Protein AF-A0A2V9X8D3-F1 (afdb_monomer_lite)

Foldseek 3Di:
DVLVVQLVCQQVVQFKKKWFWDFDDPPQDATKIWIFTDDPLDTHDTPDIGGDDSQKGLDQDQFDADVVNFARSRGQWFKPRVPDNTDGRMWIRGNQSAIADSVRHFIWHKHWMAGPPCQQRIKMWTAGRGNRDIWIWGWDQPPVVRGIDIDTD

Sequence (153 aa):
MTLRRARQLAVDQRKTYLVTFNTGGAPAVPDNITLNILNAGAVGPLISTTTLPPDVQFLQVAVGSTPDNFGTGAFPIDFNVNNGPGGSNVIYFKPDGGAYDNIGRINNGVVYISRVGEFGTSRAVTLYGLSGRLRGWKLYKNQTAGTWQWTQI

Structure (mmCIF, N/CA/C/O backbone):
data_AF-A0A2V9X8D3-F1
#
_entry.id   AF-A0A2V9X8D3-F1
#
loop_
_atom_site.group_PDB
_atom_site.id
_atom_site.type_symbol
_atom_site.label_atom_id
_atom_site.label_alt_id
_atom_site.label_comp_id
_atom_site.label_asym_id
_atom_site.label_entity_id
_atom_site.label_seq_id
_atom_site.pdbx_PDB_ins_code
_atom_site.Cartn_x
_atom_site.Cartn_y
_atom_site.Cartn_z
_atom_site.occupancy
_atom_site.B_iso_or_equiv
_atom_site.auth_seq_id
_atom_site.auth_comp_id
_atom_site.auth_asym_id
_atom_site.auth_atom_id
_atom_site.pdbx_PDB_model_num
ATOM 1 N N . MET A 1 1 ? -0.088 -8.930 1.036 1.00 73.19 1 MET A N 1
ATOM 2 C CA . MET A 1 1 ? 0.774 -9.857 0.259 1.00 73.19 1 MET A CA 1
ATOM 3 C C . MET A 1 1 ? 1.464 -9.174 -0.927 1.00 73.19 1 MET A C 1
ATOM 5 O O . MET A 1 1 ? 2.651 -9.402 -1.125 1.00 73.19 1 MET A O 1
ATOM 9 N N . THR A 1 2 ? 0.778 -8.300 -1.668 1.00 90.75 2 THR A N 1
ATOM 10 C CA . THR A 1 2 ? 1.262 -7.632 -2.899 1.00 90.75 2 THR A CA 1
ATOM 11 C C . THR A 1 2 ? 2.594 -6.899 -2.743 1.00 90.75 2 THR A C 1
ATOM 13 O O . THR A 1 2 ? 3.506 -7.138 -3.524 1.00 90.75 2 THR A O 1
ATOM 16 N N . LEU A 1 3 ? 2.759 -6.089 -1.690 1.00 94.75 3 LEU A N 1
ATOM 17 C CA . LEU A 1 3 ? 3.999 -5.337 -1.441 1.00 94.75 3 LEU A CA 1
ATOM 18 C C . LEU A 1 3 ? 5.225 -6.241 -1.243 1.00 94.75 3 LEU A C 1
ATOM 20 O O . LEU A 1 3 ? 6.278 -6.009 -1.829 1.00 94.75 3 LEU A O 1
ATOM 24 N N . ARG A 1 4 ? 5.077 -7.314 -0.454 1.00 95.31 4 ARG A N 1
ATOM 25 C CA . ARG A 1 4 ? 6.159 -8.285 -0.227 1.00 95.31 4 ARG A CA 1
ATOM 26 C C . ARG A 1 4 ? 6.535 -8.995 -1.529 1.00 95.31 4 ARG A C 1
ATOM 28 O O . ARG A 1 4 ? 7.717 -9.159 -1.806 1.00 95.31 4 ARG A O 1
ATOM 35 N N . ARG A 1 5 ? 5.535 -9.365 -2.339 1.00 96.00 5 ARG A N 1
ATOM 36 C CA . ARG A 1 5 ? 5.742 -9.976 -3.659 1.00 96.00 5 ARG A CA 1
ATOM 37 C C . ARG A 1 5 ? 6.468 -9.030 -4.617 1.00 96.00 5 ARG A C 1
ATOM 39 O O . ARG A 1 5 ? 7.400 -9.468 -5.275 1.00 96.00 5 ARG A O 1
ATOM 46 N N . ALA A 1 6 ? 6.072 -7.759 -4.680 1.00 96.94 6 ALA A N 1
ATOM 47 C CA . ALA A 1 6 ? 6.709 -6.760 -5.539 1.00 96.94 6 ALA A CA 1
ATOM 48 C C . ALA A 1 6 ? 8.199 -6.595 -5.211 1.00 96.9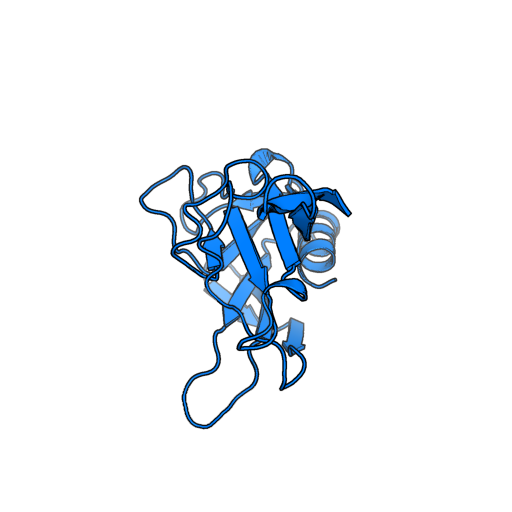4 6 ALA A C 1
ATOM 50 O O . ALA A 1 6 ? 9.035 -6.675 -6.107 1.00 96.94 6 ALA A O 1
ATOM 51 N N . ARG A 1 7 ? 8.533 -6.465 -3.918 1.00 97.12 7 ARG A N 1
ATOM 52 C CA . ARG A 1 7 ? 9.925 -6.422 -3.451 1.00 97.12 7 ARG A CA 1
ATOM 53 C C . ARG A 1 7 ? 10.699 -7.683 -3.838 1.00 97.12 7 ARG A C 1
ATOM 55 O O . ARG A 1 7 ? 11.811 -7.576 -4.3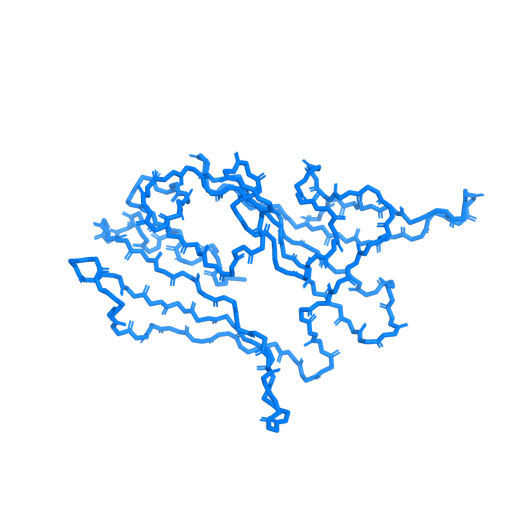37 1.00 97.12 7 ARG A O 1
ATOM 62 N N . GLN A 1 8 ? 10.118 -8.861 -3.610 1.00 97.06 8 GLN A N 1
ATOM 63 C CA . GLN A 1 8 ? 10.760 -10.135 -3.936 1.00 97.06 8 GLN A CA 1
ATOM 64 C C . GLN A 1 8 ? 11.058 -10.243 -5.437 1.00 97.06 8 GLN A C 1
ATOM 66 O O . GLN A 1 8 ? 12.187 -10.521 -5.821 1.00 97.06 8 GLN A O 1
ATOM 71 N N . LEU A 1 9 ? 10.078 -9.929 -6.289 1.00 96.88 9 LEU A N 1
ATOM 72 C CA . LEU A 1 9 ? 10.251 -9.959 -7.741 1.00 96.88 9 LEU A CA 1
ATOM 73 C C . LEU A 1 9 ? 11.290 -8.947 -8.237 1.00 96.88 9 LEU A C 1
ATOM 75 O O . LEU A 1 9 ? 12.035 -9.258 -9.168 1.00 96.88 9 LEU A O 1
ATOM 79 N N . ALA A 1 10 ? 11.357 -7.760 -7.625 1.00 97.06 10 ALA A N 1
ATOM 80 C CA . ALA A 1 10 ? 12.352 -6.752 -7.975 1.00 97.06 10 ALA A CA 1
ATOM 81 C C . ALA A 1 10 ? 13.779 -7.263 -7.751 1.00 97.06 10 ALA A C 1
ATOM 83 O O . ALA A 1 10 ? 14.627 -7.124 -8.635 1.00 97.06 10 ALA A O 1
ATOM 84 N N . VAL A 1 11 ? 14.009 -7.921 -6.612 1.00 97.69 11 VAL A N 1
ATOM 85 C CA . VAL A 1 11 ? 15.295 -8.539 -6.268 1.00 97.69 11 VAL A CA 1
ATOM 86 C C . VAL A 1 11 ? 15.592 -9.732 -7.179 1.00 97.69 11 VAL A C 1
ATOM 88 O O . VAL A 1 11 ? 16.647 -9.767 -7.813 1.00 97.69 11 VAL A O 1
ATOM 91 N N . ASP A 1 12 ? 14.654 -10.674 -7.309 1.00 98.00 12 ASP A N 1
ATOM 92 C CA . ASP A 1 12 ? 14.866 -11.929 -8.042 1.00 98.00 12 ASP A CA 1
ATOM 93 C C . ASP A 1 12 ? 15.143 -11.697 -9.527 1.00 98.00 12 ASP A C 1
ATOM 95 O O . ASP A 1 12 ? 16.025 -12.322 -10.115 1.00 98.00 12 ASP A O 1
ATOM 99 N N . GLN A 1 13 ? 14.396 -10.783 -10.147 1.00 96.62 13 GLN A N 1
ATOM 100 C CA . GLN A 1 13 ? 14.500 -10.527 -11.583 1.00 96.62 13 GLN A CA 1
ATOM 101 C C . GLN A 1 13 ? 15.412 -9.354 -11.926 1.00 96.62 13 GLN A C 1
ATOM 103 O O . GLN A 1 13 ? 15.615 -9.076 -13.107 1.00 96.62 13 GLN A O 1
ATOM 108 N N . ARG A 1 14 ? 15.941 -8.652 -10.916 1.00 96.12 14 ARG A N 1
ATOM 109 C CA . ARG A 1 14 ? 16.761 -7.444 -11.075 1.00 96.12 14 ARG A CA 1
ATOM 110 C C . ARG A 1 14 ? 16.097 -6.394 -11.968 1.00 96.12 14 ARG A C 1
ATOM 112 O O . ARG A 1 14 ? 16.739 -5.767 -12.809 1.00 96.12 14 ARG A O 1
ATOM 119 N N . LYS A 1 15 ? 14.793 -6.201 -11.776 1.00 95.50 15 LYS A N 1
ATOM 120 C CA . LYS A 1 15 ? 13.983 -5.210 -12.494 1.00 95.50 15 LYS A CA 1
ATOM 121 C C . LYS A 1 15 ? 13.260 -4.306 -11.512 1.00 95.50 15 LYS A C 1
ATOM 123 O O . LYS A 1 15 ? 13.063 -4.666 -10.356 1.00 95.50 15 LYS A O 1
ATOM 128 N N . THR A 1 16 ? 12.842 -3.141 -11.986 1.00 96.69 16 THR A N 1
ATOM 129 C CA . THR A 1 16 ? 12.017 -2.241 -11.181 1.00 96.69 16 THR A CA 1
ATOM 130 C C . THR A 1 16 ? 10.551 -2.642 -11.302 1.00 96.69 16 THR A C 1
ATOM 132 O O . THR A 1 16 ? 10.053 -2.884 -12.403 1.00 96.69 16 THR A O 1
ATOM 135 N N . TYR A 1 17 ? 9.860 -2.695 -10.168 1.00 97.38 17 TYR A N 1
ATOM 136 C CA . TYR A 1 17 ? 8.434 -2.989 -10.086 1.00 97.38 17 TYR A CA 1
ATOM 137 C C . TYR A 1 17 ? 7.689 -1.801 -9.493 1.00 97.38 17 TYR A C 1
ATOM 139 O O . TYR A 1 17 ? 8.104 -1.241 -8.479 1.00 97.38 17 TYR A O 1
ATOM 147 N N . LEU A 1 18 ? 6.579 -1.439 -10.127 1.00 97.56 18 LEU A N 1
ATOM 148 C CA . LEU A 1 18 ? 5.676 -0.387 -9.690 1.00 97.56 18 LEU A CA 1
ATOM 149 C C . LEU A 1 18 ? 4.510 -1.010 -8.932 1.00 97.56 18 LEU A C 1
ATOM 151 O O . LEU A 1 18 ? 3.804 -1.864 -9.468 1.00 97.56 18 LEU A O 1
ATOM 155 N N . VAL A 1 19 ? 4.293 -0.553 -7.705 1.00 97.62 19 VAL A N 1
ATOM 156 C CA . VAL A 1 19 ? 3.047 -0.781 -6.978 1.00 97.62 19 VAL A CA 1
ATOM 157 C C . VAL A 1 19 ? 2.245 0.510 -6.993 1.00 97.62 19 VAL A C 1
ATOM 159 O O . VAL A 1 19 ? 2.766 1.542 -6.575 1.00 97.62 19 VAL A O 1
ATOM 162 N N . THR A 1 20 ? 0.986 0.431 -7.417 1.00 96.94 20 THR A N 1
ATOM 163 C CA . THR A 1 20 ? 0.040 1.553 -7.374 1.00 96.94 20 THR A CA 1
ATOM 164 C C . THR A 1 20 ? -1.147 1.184 -6.500 1.00 96.94 20 THR A C 1
ATOM 166 O O . THR A 1 20 ? -1.718 0.10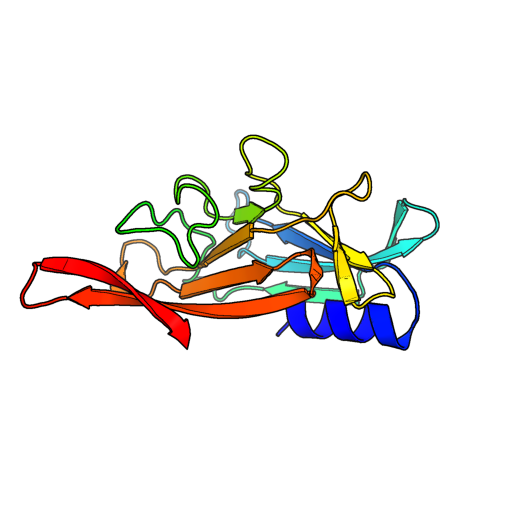1 -6.641 1.00 96.94 20 THR A O 1
ATOM 169 N N . PHE A 1 21 ? -1.518 2.085 -5.598 1.00 96.31 21 PHE A N 1
ATOM 170 C CA . PHE A 1 21 ? -2.733 1.998 -4.798 1.00 96.31 21 PHE A CA 1
ATOM 171 C C . PHE A 1 21 ? -3.817 2.834 -5.472 1.00 96.31 21 PHE A C 1
ATOM 173 O O . PHE A 1 21 ? -3.665 4.045 -5.635 1.00 96.31 21 PHE A O 1
ATOM 180 N N . ASN A 1 22 ? -4.900 2.185 -5.880 1.00 94.00 22 ASN A N 1
ATOM 181 C CA . ASN A 1 22 ? -6.002 2.820 -6.584 1.00 94.00 22 ASN A CA 1
ATOM 182 C C . ASN A 1 22 ? -7.202 2.891 -5.645 1.00 94.00 22 ASN A C 1
ATOM 184 O O . ASN A 1 22 ? -7.735 1.857 -5.235 1.00 94.00 22 ASN A O 1
ATOM 188 N N . THR A 1 23 ? -7.623 4.109 -5.316 1.00 90.12 23 THR A N 1
ATOM 189 C CA . THR A 1 23 ? -8.919 4.341 -4.678 1.00 90.12 23 THR A CA 1
ATOM 190 C C . THR A 1 23 ? -10.007 4.178 -5.729 1.00 90.12 23 THR A C 1
ATOM 192 O O . THR A 1 23 ? -9.883 4.690 -6.845 1.00 90.12 23 THR A O 1
ATOM 195 N N . GLY A 1 24 ? -11.065 3.458 -5.384 1.00 74.75 24 GLY A N 1
ATOM 196 C CA . GLY A 1 24 ? -12.242 3.288 -6.211 1.00 74.75 24 GLY A CA 1
ATOM 197 C C . GLY A 1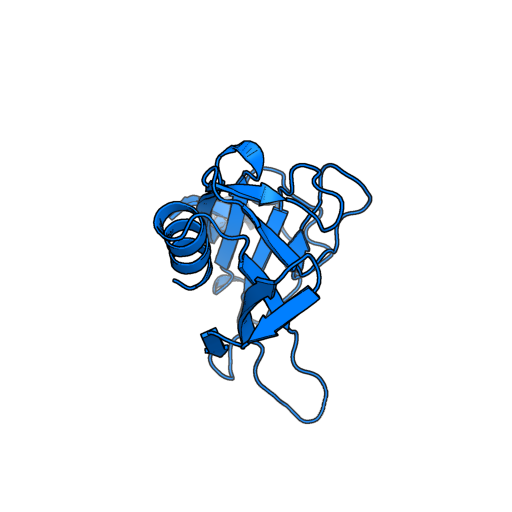 24 ? -12.848 4.639 -6.566 1.00 74.75 24 GLY A C 1
ATOM 198 O O . GLY A 1 24 ? -13.197 5.428 -5.691 1.00 74.75 24 GLY A O 1
ATOM 199 N N . GLY A 1 25 ? -12.960 4.916 -7.864 1.00 63.69 25 GLY A N 1
ATOM 200 C CA . GLY A 1 25 ? -13.817 5.985 -8.367 1.00 63.69 25 GLY A CA 1
ATOM 201 C C . GLY A 1 25 ? -15.275 5.526 -8.426 1.00 63.69 25 GLY A C 1
ATOM 202 O O . GLY A 1 25 ? -15.568 4.334 -8.344 1.00 63.69 25 GLY A O 1
ATOM 203 N N . ALA A 1 26 ? -16.199 6.470 -8.600 1.00 43.88 26 ALA A N 1
ATOM 204 C CA . ALA A 1 26 ? -17.578 6.143 -8.950 1.00 43.88 26 ALA A CA 1
ATOM 205 C C . ALA A 1 26 ? -17.663 5.672 -10.422 1.00 43.88 26 ALA A C 1
ATOM 207 O O . ALA A 1 26 ? -17.022 6.295 -11.274 1.00 43.88 26 ALA A O 1
ATOM 208 N N . PRO A 1 27 ? -18.464 4.636 -10.756 1.00 52.88 27 PRO A N 1
ATOM 209 C CA . PRO A 1 27 ? -19.302 3.813 -9.871 1.00 52.88 27 PRO A CA 1
ATOM 210 C C . PRO A 1 27 ? -18.471 2.790 -9.079 1.00 52.88 27 PRO A C 1
ATOM 212 O O . PRO A 1 27 ? -17.416 2.404 -9.553 1.00 52.88 27 PRO A O 1
ATOM 215 N N . ALA A 1 28 ? -18.958 2.362 -7.903 1.00 59.81 28 ALA A N 1
ATOM 216 C CA . ALA A 1 28 ? -18.255 1.591 -6.862 1.00 59.81 28 ALA A CA 1
ATOM 217 C C . ALA A 1 28 ? -17.361 0.435 -7.368 1.00 59.81 28 ALA A C 1
ATOM 219 O O . ALA A 1 28 ? -17.734 -0.738 -7.317 1.00 59.81 28 ALA A O 1
ATOM 220 N N . VAL A 1 29 ? -16.153 0.764 -7.826 1.00 73.81 29 VAL A N 1
ATOM 221 C CA . VAL A 1 29 ? -15.081 -0.204 -8.044 1.00 73.81 29 VAL A CA 1
ATOM 222 C C . VAL A 1 29 ? -14.383 -0.377 -6.703 1.00 73.81 29 VAL A C 1
ATOM 224 O O . VAL A 1 29 ? -14.020 0.630 -6.096 1.00 73.81 29 VAL A O 1
ATOM 227 N N . PRO A 1 30 ? -14.176 -1.609 -6.218 1.00 86.69 30 PRO A N 1
ATOM 228 C CA . PRO A 1 30 ? -13.419 -1.792 -4.997 1.00 86.69 30 PRO A CA 1
ATOM 229 C C . PRO A 1 30 ? -11.998 -1.252 -5.160 1.00 86.69 30 PRO A C 1
ATOM 231 O O . PRO A 1 30 ? -11.340 -1.453 -6.192 1.00 86.69 30 PRO A O 1
ATOM 234 N N . ASP A 1 31 ? -11.522 -0.611 -4.103 1.00 93.38 31 ASP A N 1
ATOM 235 C CA . ASP A 1 31 ? -10.133 -0.211 -3.953 1.00 93.38 31 ASP A CA 1
ATOM 236 C C . ASP A 1 31 ? -9.207 -1.388 -4.259 1.00 93.38 31 ASP A C 1
ATOM 238 O O . ASP A 1 31 ? -9.479 -2.542 -3.910 1.00 93.38 31 ASP A O 1
ATOM 242 N N . ASN A 1 32 ? -8.103 -1.122 -4.947 1.00 94.50 32 ASN A N 1
ATOM 243 C CA . ASN A 1 32 ? -7.197 -2.183 -5.353 1.00 94.50 32 ASN A CA 1
ATOM 244 C C . ASN A 1 32 ? -5.739 -1.735 -5.383 1.00 94.50 32 ASN A C 1
ATOM 246 O O . ASN A 1 32 ? -5.406 -0.553 -5.354 1.00 94.50 32 ASN A O 1
ATOM 250 N N . ILE A 1 33 ? -4.860 -2.729 -5.423 1.00 96.62 33 ILE A N 1
ATOM 251 C CA . ILE A 1 33 ? -3.418 -2.559 -5.530 1.00 96.62 33 ILE A CA 1
ATOM 252 C C . ILE A 1 33 ? -2.970 -3.257 -6.807 1.00 96.62 33 ILE A C 1
ATOM 254 O O . ILE A 1 33 ? -3.141 -4.473 -6.939 1.00 96.62 33 ILE A O 1
ATOM 258 N N . THR A 1 34 ? -2.376 -2.512 -7.732 1.00 96.69 34 THR A N 1
ATOM 259 C CA . THR A 1 34 ? -1.808 -3.060 -8.968 1.00 96.69 34 THR A CA 1
ATOM 260 C C . THR A 1 34 ? -0.298 -3.185 -8.857 1.00 96.69 34 THR A C 1
ATOM 262 O O . THR A 1 34 ? 0.372 -2.364 -8.232 1.00 96.69 34 THR A O 1
ATOM 265 N N . LEU A 1 35 ? 0.235 -4.242 -9.463 1.00 97.75 35 LEU A N 1
ATOM 266 C CA . LEU A 1 35 ? 1.663 -4.496 -9.592 1.00 97.75 35 LEU A CA 1
ATOM 267 C C . LEU A 1 35 ? 2.023 -4.556 -11.073 1.00 97.75 35 LEU A C 1
ATOM 269 O O 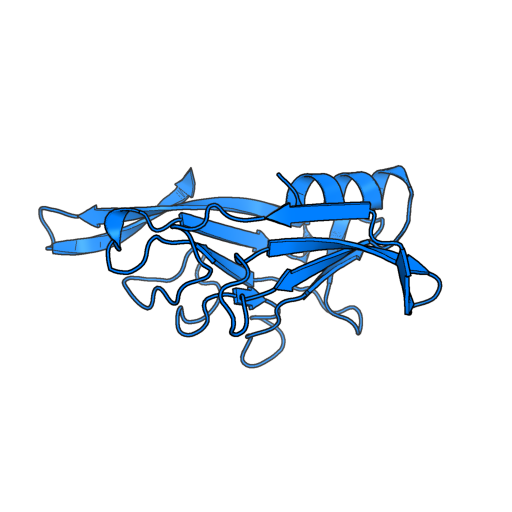. LEU A 1 35 ? 1.559 -5.451 -11.780 1.00 97.75 35 LEU A O 1
ATOM 273 N N . ASN A 1 36 ? 2.890 -3.655 -11.514 1.00 97.69 36 ASN A N 1
ATOM 274 C CA . ASN A 1 36 ? 3.395 -3.580 -12.879 1.00 97.69 36 ASN A CA 1
ATOM 275 C C . ASN A 1 36 ? 4.917 -3.728 -12.884 1.00 97.69 36 ASN A C 1
ATOM 277 O O . ASN A 1 36 ? 5.599 -3.370 -11.923 1.00 97.69 36 ASN A O 1
ATOM 281 N N . ILE A 1 37 ? 5.461 -4.237 -13.983 1.00 96.75 37 ILE A N 1
ATOM 282 C CA . ILE A 1 37 ? 6.896 -4.134 -14.260 1.00 96.75 37 ILE A CA 1
ATOM 283 C C . ILE A 1 37 ? 7.181 -2.775 -14.901 1.00 96.75 37 ILE A C 1
ATOM 285 O O . ILE A 1 37 ? 6.356 -2.274 -15.662 1.00 96.75 37 ILE A O 1
ATOM 289 N N . LEU A 1 38 ? 8.339 -2.177 -14.631 1.00 94.62 38 LEU A N 1
ATOM 290 C CA . LEU A 1 38 ? 8.820 -1.021 -15.386 1.00 94.62 38 LEU A CA 1
ATOM 291 C C . LEU A 1 38 ? 9.768 -1.466 -16.497 1.00 94.62 38 LEU A C 1
ATOM 293 O O . LEU A 1 38 ? 10.737 -2.185 -16.250 1.00 94.62 38 LEU A O 1
ATOM 297 N N . ASN A 1 39 ? 9.515 -0.976 -17.709 1.00 88.50 39 ASN A N 1
ATOM 298 C CA . ASN A 1 39 ? 10.360 -1.191 -18.878 1.00 88.50 39 ASN A CA 1
ATOM 299 C C . ASN A 1 39 ? 10.926 0.160 -19.316 1.00 88.50 39 ASN A C 1
ATOM 301 O O . ASN A 1 39 ? 10.177 1.023 -19.763 1.00 88.50 39 ASN A O 1
ATOM 305 N N . ALA A 1 40 ? 12.238 0.355 -19.152 1.00 84.94 40 ALA A N 1
ATOM 306 C CA . ALA A 1 40 ? 12.931 1.597 -19.519 1.00 84.94 40 ALA A CA 1
ATOM 307 C C . ALA A 1 40 ? 12.269 2.884 -18.964 1.00 84.94 40 ALA A C 1
ATOM 309 O O . ALA A 1 40 ? 12.218 3.907 -19.636 1.00 84.94 40 ALA A O 1
ATOM 310 N N . GLY A 1 41 ? 11.740 2.830 -17.735 1.00 81.38 41 GLY A N 1
ATOM 311 C CA . GLY A 1 41 ? 11.084 3.972 -17.081 1.00 81.38 41 GLY A CA 1
ATOM 312 C C . GLY A 1 41 ? 9.598 4.152 -17.412 1.00 81.38 41 GLY A C 1
ATOM 313 O O . GLY A 1 41 ? 8.939 4.956 -16.762 1.00 81.38 41 GLY A O 1
ATOM 314 N N . ALA A 1 42 ? 9.042 3.373 -18.343 1.00 89.56 42 ALA A N 1
ATOM 315 C CA . ALA A 1 42 ? 7.610 3.350 -18.629 1.00 89.56 42 ALA A CA 1
ATOM 316 C C . ALA A 1 42 ? 6.892 2.221 -17.872 1.00 89.56 42 ALA A C 1
ATOM 318 O O . ALA A 1 42 ? 7.470 1.159 -17.605 1.00 89.56 42 ALA A O 1
ATOM 319 N N . VAL A 1 43 ? 5.613 2.442 -17.551 1.00 93.50 43 VAL A N 1
ATOM 320 C CA . VAL A 1 43 ? 4.744 1.414 -16.963 1.00 93.50 43 VAL A CA 1
ATOM 321 C C . VAL A 1 43 ? 4.530 0.310 -17.995 1.00 93.50 43 VAL A C 1
ATOM 323 O O . VAL A 1 43 ? 3.931 0.526 -19.044 1.00 93.50 43 VAL A O 1
ATOM 326 N N . GLY A 1 44 ? 5.065 -0.870 -17.703 1.00 94.00 44 GLY A N 1
ATOM 327 C CA . GLY A 1 44 ? 4.909 -2.065 -18.515 1.00 94.00 44 GLY A CA 1
ATOM 328 C C . GLY A 1 44 ? 3.679 -2.892 -18.122 1.00 94.00 44 GLY A C 1
ATOM 329 O O . GLY A 1 44 ? 2.794 -2.417 -17.399 1.00 94.00 44 GLY A O 1
ATOM 330 N N . PRO A 1 45 ? 3.620 -4.155 -18.582 1.00 95.50 45 PRO A N 1
ATOM 331 C CA . PRO A 1 45 ? 2.488 -5.041 -18.341 1.00 95.50 45 PRO A CA 1
ATOM 332 C C . PRO A 1 45 ? 2.099 -5.170 -16.863 1.00 95.50 45 PRO A C 1
ATOM 334 O O . PRO A 1 45 ? 2.951 -5.211 -15.969 1.00 95.50 45 PRO A O 1
ATOM 337 N N . LEU A 1 46 ? 0.789 -5.277 -16.631 1.00 96.56 46 LEU A N 1
ATOM 338 C CA . LEU A 1 46 ? 0.212 -5.618 -15.335 1.00 96.56 46 LEU A CA 1
ATOM 339 C C . LEU A 1 46 ? 0.534 -7.080 -15.004 1.00 96.56 46 LEU A C 1
ATOM 341 O O . LEU A 1 46 ? 0.271 -7.978 -15.798 1.00 96.56 46 LEU A O 1
ATOM 345 N N . ILE A 1 47 ? 1.081 -7.317 -13.817 1.00 96.44 47 ILE A N 1
ATOM 346 C CA . ILE A 1 47 ? 1.450 -8.653 -13.331 1.00 96.44 47 ILE A CA 1
ATOM 347 C C . ILE A 1 47 ? 0.371 -9.220 -12.420 1.00 96.44 47 ILE A C 1
ATOM 349 O O . ILE A 1 47 ? 0.096 -10.418 -12.435 1.00 96.44 47 ILE A O 1
ATOM 353 N N . SER A 1 48 ? -0.203 -8.375 -11.564 1.00 96.19 48 SER A N 1
ATOM 354 C CA . SER A 1 48 ? -1.279 -8.785 -10.670 1.00 96.19 48 SER A CA 1
ATOM 355 C C . SER A 1 48 ? -2.056 -7.597 -10.137 1.00 96.19 48 SER A C 1
ATOM 357 O O . SER A 1 48 ? -1.467 -6.556 -9.846 1.00 96.19 48 SER A O 1
ATOM 359 N N . THR A 1 49 ? -3.337 -7.828 -9.879 1.00 95.44 49 THR A N 1
ATOM 360 C CA . THR A 1 49 ? -4.205 -6.930 -9.118 1.00 95.44 49 THR A CA 1
ATOM 361 C C . THR A 1 49 ? -4.598 -7.607 -7.814 1.00 95.44 49 THR A C 1
ATOM 363 O O . THR A 1 49 ? -4.826 -8.814 -7.762 1.00 95.44 49 THR A O 1
ATOM 366 N N . THR A 1 50 ? -4.646 -6.839 -6.734 1.00 95.38 50 THR A N 1
ATOM 367 C CA . THR A 1 50 ? -5.191 -7.261 -5.445 1.00 95.38 50 THR A CA 1
ATOM 368 C C . THR A 1 50 ? -6.329 -6.331 -5.089 1.00 95.38 50 THR A C 1
ATOM 370 O O . THR A 1 50 ? -6.097 -5.181 -4.732 1.00 95.38 50 THR A O 1
ATOM 373 N N . THR A 1 51 ? -7.545 -6.836 -5.217 1.00 94.06 51 THR A N 1
ATOM 374 C CA . THR A 1 51 ? -8.772 -6.103 -4.916 1.00 94.06 51 THR A CA 1
ATOM 375 C C . THR A 1 51 ? -9.083 -6.219 -3.427 1.00 94.06 51 THR A C 1
ATOM 377 O O . THR A 1 51 ? -9.005 -7.316 -2.867 1.00 94.06 51 THR A O 1
ATOM 380 N N . LEU A 1 52 ? -9.393 -5.100 -2.775 1.00 91.62 52 LEU A N 1
ATOM 381 C CA . LEU A 1 52 ? -9.875 -5.106 -1.400 1.00 91.62 52 LEU A CA 1
ATOM 382 C C . LEU A 1 52 ? -11.310 -5.658 -1.352 1.00 91.62 52 LEU A C 1
ATOM 384 O O . LEU A 1 52 ? -12.059 -5.520 -2.324 1.00 91.62 52 LEU A O 1
ATOM 388 N N . PRO A 1 53 ? -11.709 -6.304 -0.243 1.00 90.94 53 PRO A N 1
ATOM 389 C CA . PRO A 1 53 ? -13.107 -6.652 -0.016 1.00 90.94 53 PRO A CA 1
ATOM 390 C C . PRO A 1 53 ? -14.027 -5.424 -0.160 1.00 90.94 53 PRO A C 1
ATOM 392 O O . PRO A 1 53 ? -13.606 -4.330 0.208 1.00 90.94 53 PRO A O 1
ATOM 395 N N . PRO A 1 54 ? -15.275 -5.570 -0.648 1.00 87.38 54 PRO A N 1
ATOM 396 C CA . PRO A 1 54 ? -16.166 -4.431 -0.912 1.00 87.38 54 PRO A CA 1
ATOM 397 C C . PRO A 1 54 ? -16.471 -3.544 0.305 1.00 87.38 54 PRO A C 1
ATOM 399 O O . PRO A 1 54 ? -16.804 -2.374 0.150 1.00 87.38 54 PRO A O 1
ATOM 402 N N . ASP A 1 55 ? -16.378 -4.104 1.511 1.00 88.44 55 ASP A N 1
ATOM 403 C CA . ASP A 1 55 ? -16.591 -3.430 2.791 1.00 88.44 55 ASP A CA 1
ATOM 404 C C . ASP A 1 55 ? -15.331 -2.732 3.333 1.00 88.44 55 ASP A C 1
ATOM 406 O O . ASP A 1 55 ? -15.408 -2.053 4.354 1.00 88.44 55 ASP A O 1
ATOM 410 N N . VAL A 1 56 ? -14.176 -2.884 2.675 1.00 91.44 56 VAL A N 1
ATOM 411 C CA . VAL A 1 56 ? -12.881 -2.335 3.097 1.00 91.44 56 VAL A CA 1
ATOM 412 C C . VAL A 1 56 ? -12.348 -1.367 2.045 1.00 91.44 56 VAL A C 1
ATOM 414 O O . VAL A 1 56 ? -12.257 -1.694 0.866 1.00 91.44 56 VAL A O 1
ATOM 417 N N . GLN A 1 57 ? -11.926 -0.187 2.489 1.00 93.06 57 GLN A N 1
ATOM 418 C CA . GLN A 1 57 ? -11.407 0.875 1.627 1.00 93.06 57 GLN A CA 1
ATOM 419 C C . GLN A 1 57 ? -10.120 1.468 2.206 1.00 93.06 57 GLN A C 1
ATOM 421 O O . GLN A 1 57 ? -9.842 1.341 3.406 1.00 93.06 57 GLN A O 1
ATOM 426 N N . PHE A 1 58 ? -9.342 2.137 1.360 1.00 94.12 58 PHE A N 1
ATOM 427 C CA . PHE A 1 58 ? -8.298 3.057 1.774 1.00 94.12 58 PHE A CA 1
ATOM 428 C C . PHE A 1 58 ? -8.966 4.275 2.407 1.00 94.12 58 PHE A C 1
ATOM 430 O O . PHE A 1 58 ? -9.570 5.101 1.724 1.00 94.12 58 PHE A O 1
ATOM 437 N N . LEU A 1 59 ? -8.874 4.384 3.729 1.00 90.94 59 LEU A N 1
ATOM 438 C CA . LEU A 1 59 ? -9.577 5.416 4.487 1.00 90.94 59 LEU A CA 1
ATOM 439 C C . LEU A 1 59 ? -8.622 6.216 5.351 1.00 90.94 59 LEU A C 1
ATOM 441 O O . LEU A 1 59 ? -7.653 5.693 5.894 1.00 90.94 59 LEU A O 1
ATOM 445 N N . GLN A 1 60 ? -8.920 7.505 5.466 1.00 89.06 60 GLN A N 1
ATOM 446 C CA . GLN A 1 60 ? -8.210 8.408 6.351 1.00 89.06 60 GLN A CA 1
ATOM 447 C C . GLN A 1 60 ? -8.413 7.964 7.806 1.00 89.06 60 GLN A C 1
ATOM 449 O O . GLN A 1 60 ? -9.542 7.737 8.243 1.00 89.06 60 GLN A O 1
ATOM 454 N N . VAL A 1 61 ? -7.324 7.877 8.571 1.00 83.38 61 VAL A N 1
ATOM 455 C CA . VAL A 1 61 ? -7.353 7.510 9.995 1.00 83.38 61 VAL A CA 1
ATOM 456 C C . VAL A 1 61 ? -6.556 8.548 10.786 1.00 83.38 61 VAL A C 1
ATOM 458 O O . VAL A 1 61 ? -5.481 8.274 11.313 1.00 83.38 61 VAL A O 1
ATOM 461 N N . ALA A 1 62 ? -7.093 9.770 10.855 1.00 77.56 62 ALA A N 1
ATOM 462 C CA . ALA A 1 62 ? -6.511 10.899 11.590 1.00 77.56 62 ALA A CA 1
ATOM 463 C C . ALA A 1 62 ? -6.790 10.810 13.106 1.00 77.56 62 ALA A C 1
ATOM 465 O O . ALA A 1 62 ? -7.315 11.741 13.715 1.00 77.56 62 ALA A O 1
ATOM 466 N N . VAL A 1 63 ? -6.493 9.657 13.712 1.00 74.94 63 VAL A N 1
ATOM 467 C CA . VAL A 1 63 ? -6.665 9.406 15.150 1.00 74.94 63 VAL A CA 1
ATOM 468 C C . VAL A 1 63 ? -5.399 8.799 15.751 1.00 74.94 63 VAL A C 1
ATOM 470 O O . VAL A 1 63 ? -4.801 7.888 15.181 1.00 74.94 63 VAL A O 1
ATOM 473 N N . GLY A 1 64 ? -5.017 9.284 16.936 1.00 74.56 64 GLY A N 1
ATOM 474 C CA . GLY A 1 64 ? -3.770 8.887 17.595 1.00 74.56 64 GLY A CA 1
ATOM 475 C C . GLY A 1 64 ? -2.518 9.410 16.879 1.00 74.56 64 GLY A C 1
ATOM 476 O O . GLY A 1 64 ? -2.600 10.261 15.995 1.00 74.56 64 GLY A O 1
ATOM 477 N N . SER A 1 65 ? -1.347 8.912 17.279 1.00 85.56 65 SER A N 1
ATOM 478 C CA . SER A 1 65 ? -0.108 9.100 16.513 1.00 85.56 65 SER A CA 1
ATOM 479 C C . SER A 1 65 ? -0.139 8.263 15.234 1.00 85.56 65 SER A C 1
ATOM 481 O O . SER A 1 65 ? -0.839 7.256 15.171 1.00 85.56 65 SER A O 1
ATOM 483 N N . THR A 1 66 ? 0.616 8.633 14.202 1.00 91.31 66 THR A N 1
ATOM 484 C CA . THR A 1 66 ? 0.725 7.795 13.003 1.00 91.31 66 THR A CA 1
ATOM 485 C C . THR A 1 66 ? 1.681 6.613 13.234 1.00 91.31 66 THR A C 1
ATOM 487 O O . THR A 1 66 ? 2.652 6.737 13.987 1.00 91.31 66 THR A O 1
ATOM 490 N N . PRO A 1 67 ? 1.438 5.441 12.615 1.00 93.62 67 PRO A N 1
ATOM 491 C CA . PRO A 1 67 ? 2.358 4.304 12.670 1.00 93.62 67 PRO A CA 1
ATOM 492 C C . PRO A 1 67 ? 3.785 4.682 12.255 1.00 93.62 67 PRO A C 1
ATOM 494 O O . PRO A 1 67 ? 3.974 5.317 11.220 1.00 93.62 67 PRO A O 1
ATOM 497 N N . ASP A 1 68 ? 4.784 4.294 13.056 1.00 93.81 68 ASP A N 1
ATOM 498 C CA . ASP A 1 68 ? 6.204 4.666 12.881 1.00 93.81 68 ASP A CA 1
ATOM 499 C C . ASP A 1 68 ? 6.462 6.185 12.689 1.00 93.81 68 ASP A C 1
ATOM 501 O O . ASP A 1 68 ? 7.537 6.573 12.232 1.00 93.81 68 ASP A O 1
ATOM 505 N N . ASN A 1 69 ? 5.504 7.052 13.048 1.00 91.62 69 ASN A N 1
ATOM 506 C CA . ASN A 1 69 ? 5.498 8.488 12.744 1.00 91.62 69 ASN A CA 1
ATOM 507 C C . ASN A 1 69 ? 5.592 8.816 11.239 1.00 91.62 69 ASN A C 1
ATOM 509 O O . ASN A 1 69 ? 6.142 9.850 10.854 1.00 91.62 69 ASN A O 1
ATOM 513 N N . PHE A 1 70 ? 5.083 7.939 10.370 1.00 92.69 70 PHE A N 1
ATOM 514 C CA . PHE A 1 70 ? 5.001 8.200 8.933 1.00 92.69 70 PHE A CA 1
ATOM 515 C C . PHE A 1 70 ? 3.676 8.853 8.559 1.00 92.69 70 PHE A C 1
ATOM 517 O O . PHE A 1 70 ? 2.606 8.357 8.903 1.00 92.69 70 PHE A O 1
ATOM 524 N N . GLY A 1 71 ? 3.767 9.954 7.812 1.00 88.00 71 GLY A N 1
ATOM 525 C CA . GLY A 1 71 ? 2.611 10.713 7.350 1.00 88.00 71 GLY A CA 1
ATOM 526 C C . GLY A 1 71 ? 1.892 11.463 8.471 1.00 88.00 71 GLY A C 1
ATOM 527 O O . GLY A 1 71 ? 2.329 11.493 9.624 1.00 88.00 71 GLY A O 1
ATOM 528 N N . THR A 1 72 ? 0.764 12.071 8.114 1.00 86.81 72 THR A N 1
ATOM 529 C CA . THR A 1 72 ? -0.064 12.879 9.036 1.00 86.81 72 THR A CA 1
ATOM 530 C C . THR A 1 72 ? -1.383 12.206 9.417 1.00 86.81 72 THR A C 1
ATOM 532 O O . THR A 1 72 ? -2.131 12.723 10.244 1.00 86.81 72 THR A O 1
ATOM 535 N N . GLY A 1 73 ? -1.705 11.072 8.788 1.00 86.44 73 GLY A N 1
ATOM 536 C CA . GLY A 1 73 ? -3.017 10.434 8.893 1.00 86.44 73 GLY A CA 1
ATOM 537 C C . GLY A 1 73 ? -4.124 11.197 8.159 1.00 86.44 73 GLY A C 1
ATOM 538 O O . GLY A 1 73 ? -5.272 10.768 8.223 1.00 86.44 73 GLY A O 1
ATOM 539 N N . ALA A 1 74 ? -3.800 12.299 7.464 1.00 86.31 74 ALA A N 1
ATOM 540 C CA . ALA A 1 74 ? -4.737 13.076 6.652 1.00 86.31 74 ALA A CA 1
ATOM 541 C C . ALA A 1 74 ? -5.031 12.432 5.289 1.00 86.31 74 ALA A C 1
ATOM 543 O O . ALA A 1 74 ? -6.094 12.661 4.720 1.00 86.31 74 ALA A O 1
ATOM 544 N N . PHE A 1 75 ? -4.121 11.590 4.793 1.00 90.50 75 PHE A N 1
ATOM 545 C CA . PHE A 1 75 ? -4.298 10.842 3.554 1.00 90.50 75 PHE A CA 1
ATOM 546 C C . PHE A 1 75 ? -4.437 9.342 3.846 1.00 90.50 75 PHE A C 1
ATOM 548 O O . PHE A 1 75 ? -3.713 8.815 4.694 1.00 90.50 75 PHE A O 1
ATOM 555 N N . PRO A 1 76 ? -5.341 8.629 3.149 1.00 92.25 76 PRO A N 1
ATOM 556 C CA . PRO A 1 76 ? -5.488 7.182 3.304 1.00 92.25 76 PRO A CA 1
ATOM 557 C C . PRO A 1 76 ? -4.268 6.413 2.772 1.00 92.25 76 PRO A C 1
ATOM 559 O O . PRO A 1 76 ? -3.941 5.329 3.253 1.00 92.25 76 PRO A O 1
ATOM 562 N N . ILE A 1 77 ? -3.585 6.989 1.782 1.00 94.94 77 ILE A N 1
ATOM 563 C CA . ILE A 1 77 ? -2.340 6.499 1.205 1.00 94.94 77 ILE A CA 1
ATOM 564 C C . ILE A 1 77 ? -1.364 7.671 1.245 1.00 94.94 77 ILE A C 1
ATOM 566 O O . ILE A 1 77 ? -1.614 8.707 0.633 1.00 94.94 77 ILE A O 1
ATOM 570 N N . ASP A 1 78 ? -0.281 7.518 1.994 1.00 94.12 78 ASP A N 1
ATOM 571 C CA . ASP A 1 78 ? 0.670 8.587 2.257 1.00 94.12 78 ASP A CA 1
ATOM 572 C C . ASP A 1 78 ? 2.094 8.053 2.077 1.00 94.12 78 ASP A C 1
ATOM 574 O O . ASP A 1 78 ? 2.797 7.716 3.032 1.00 94.12 78 ASP A O 1
ATOM 578 N N . PHE A 1 79 ? 2.495 7.887 0.815 1.00 95.44 79 PHE A N 1
ATOM 579 C CA . PHE A 1 79 ? 3.879 7.604 0.448 1.00 95.44 79 PHE A CA 1
ATOM 580 C C . PHE A 1 79 ? 4.634 8.889 0.120 1.00 95.44 79 PHE A C 1
ATOM 582 O O . PHE A 1 79 ? 4.056 9.934 -0.181 1.00 95.44 79 PHE A O 1
ATOM 589 N N . ASN A 1 80 ? 5.958 8.778 0.127 1.00 93.62 80 ASN A N 1
ATOM 590 C CA . ASN A 1 80 ? 6.916 9.847 -0.109 1.00 93.62 80 ASN A CA 1
ATOM 591 C C . ASN A 1 80 ? 6.983 10.884 1.027 1.00 93.62 80 ASN A C 1
ATOM 593 O O . ASN A 1 80 ? 7.344 12.039 0.799 1.00 93.62 80 ASN A O 1
ATOM 597 N N . VAL A 1 81 ? 6.680 10.460 2.260 1.00 92.44 81 VAL A N 1
ATOM 598 C CA . VAL A 1 81 ? 6.516 11.340 3.438 1.00 92.44 81 VAL A CA 1
ATOM 599 C C . VAL A 1 81 ? 7.784 12.098 3.839 1.00 92.44 81 VAL A C 1
ATOM 601 O O . VAL A 1 81 ? 7.710 13.094 4.546 1.00 92.44 81 VAL A O 1
ATOM 604 N N . ASN A 1 82 ? 8.961 11.654 3.391 1.00 87.25 82 ASN A N 1
ATOM 605 C CA . ASN A 1 82 ? 10.236 12.319 3.678 1.00 87.25 82 ASN A CA 1
ATOM 606 C C . ASN A 1 82 ? 10.686 13.304 2.593 1.00 87.25 82 ASN A C 1
ATOM 608 O O . ASN A 1 82 ? 11.679 13.994 2.800 1.00 87.25 82 ASN A O 1
ATOM 612 N N . ASN A 1 83 ? 10.000 13.371 1.447 1.00 87.88 83 ASN A N 1
ATOM 613 C CA . ASN A 1 83 ? 10.462 14.141 0.286 1.00 87.88 83 ASN A CA 1
ATOM 614 C C . ASN A 1 83 ? 9.449 15.198 -0.196 1.00 87.88 83 ASN A C 1
ATOM 616 O O . ASN A 1 83 ? 9.511 15.620 -1.357 1.00 87.88 83 ASN A O 1
ATOM 620 N N . GLY A 1 84 ? 8.509 15.602 0.662 1.00 76.88 84 GLY A N 1
ATOM 621 C CA . GLY A 1 84 ? 7.452 16.570 0.360 1.00 76.88 84 GLY A CA 1
ATOM 622 C C . GLY A 1 84 ? 6.267 16.440 1.326 1.00 76.88 84 GLY A C 1
ATOM 623 O O . GLY A 1 84 ? 6.414 15.796 2.363 1.00 76.88 84 GLY A O 1
ATOM 624 N N . PRO A 1 85 ? 5.084 16.994 0.993 1.00 73.25 85 PRO A N 1
ATOM 625 C CA . PRO A 1 85 ? 3.886 16.899 1.836 1.00 73.25 85 PRO A CA 1
ATOM 626 C C . PRO A 1 85 ? 3.303 15.476 1.945 1.00 73.25 85 PRO A C 1
ATOM 628 O O . PRO A 1 85 ? 2.273 15.300 2.588 1.00 73.25 85 PRO A O 1
ATOM 631 N N . GLY A 1 86 ? 3.940 14.476 1.323 1.00 77.94 86 GLY A N 1
ATOM 632 C CA . GLY A 1 86 ? 3.419 13.117 1.223 1.00 77.94 86 GLY A CA 1
ATOM 633 C C .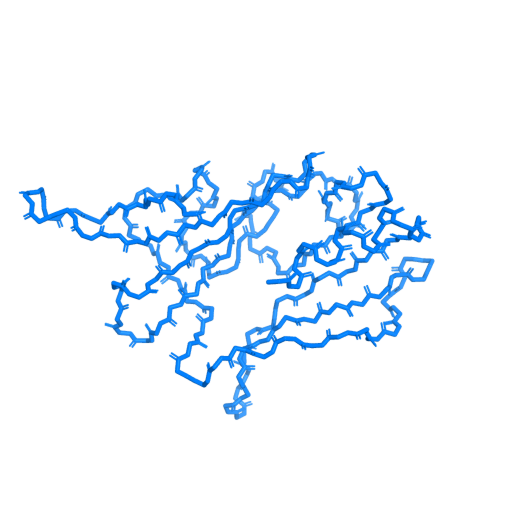 GLY A 1 86 ? 2.329 12.984 0.155 1.00 77.94 86 GLY A C 1
ATOM 634 O O . GLY A 1 86 ? 2.305 13.741 -0.818 1.00 77.94 86 GLY A O 1
ATOM 635 N N . GLY A 1 87 ? 1.455 11.993 0.318 1.00 81.44 87 GLY A N 1
ATOM 636 C CA . GLY A 1 87 ? 0.273 11.771 -0.524 1.00 81.44 87 GLY A CA 1
ATOM 637 C C . GLY A 1 87 ? 0.525 11.034 -1.843 1.00 81.44 87 GLY A C 1
ATOM 638 O O . GLY A 1 87 ? -0.378 10.935 -2.672 1.00 81.44 87 GLY A O 1
ATOM 639 N N . SER A 1 88 ? 1.730 10.497 -2.064 1.00 91.31 88 SER A N 1
ATOM 640 C CA . SER A 1 88 ? 1.959 9.602 -3.204 1.00 91.31 88 SER A CA 1
ATOM 641 C C . SER A 1 88 ? 1.193 8.294 -3.007 1.00 91.31 88 SER A C 1
ATOM 643 O O . SER A 1 88 ? 1.160 7.749 -1.904 1.00 91.31 88 SER A O 1
ATOM 645 N N . ASN A 1 89 ? 0.646 7.745 -4.090 1.00 94.94 89 ASN A N 1
ATOM 646 C CA . ASN A 1 89 ? 0.003 6.430 -4.122 1.00 94.94 89 ASN A CA 1
ATOM 647 C C . ASN A 1 89 ? 0.830 5.369 -4.865 1.00 94.94 89 ASN A C 1
ATOM 649 O O . ASN A 1 89 ? 0.317 4.293 -5.178 1.00 94.94 89 ASN A O 1
ATOM 653 N N . VAL A 1 90 ? 2.096 5.669 -5.167 1.00 95.31 90 VAL A N 1
ATOM 654 C CA . VAL A 1 90 ? 2.989 4.788 -5.926 1.00 95.31 90 VAL A CA 1
ATOM 655 C C . VAL A 1 90 ? 4.288 4.489 -5.191 1.00 95.31 90 VAL A C 1
ATOM 657 O O . VAL A 1 90 ? 4.832 5.327 -4.463 1.00 95.31 90 VAL A O 1
ATOM 660 N N . ILE A 1 91 ? 4.807 3.284 -5.429 1.00 96.88 91 ILE A N 1
ATOM 661 C CA . ILE A 1 91 ? 6.075 2.791 -4.891 1.00 96.88 91 ILE A CA 1
ATOM 662 C C . ILE A 1 91 ? 6.854 2.091 -6.000 1.00 96.88 91 ILE A C 1
ATOM 664 O O . ILE A 1 91 ? 6.332 1.194 -6.662 1.00 96.88 91 ILE A O 1
ATOM 668 N N . TYR A 1 92 ? 8.127 2.449 -6.143 1.00 97.19 92 TYR A N 1
ATOM 669 C CA . TYR A 1 92 ? 9.050 1.828 -7.084 1.00 97.19 92 TYR A CA 1
ATOM 670 C C . TYR A 1 92 ? 10.007 0.926 -6.307 1.00 97.19 92 TYR A C 1
ATOM 672 O O . TYR A 1 92 ? 10.956 1.414 -5.692 1.00 97.19 92 TYR A O 1
ATOM 680 N N . PHE A 1 93 ? 9.767 -0.384 -6.318 1.00 97.94 93 PHE A N 1
ATOM 681 C CA . PHE A 1 93 ? 10.723 -1.350 -5.779 1.00 97.94 93 PHE A CA 1
ATOM 682 C C . PHE A 1 93 ? 11.838 -1.583 -6.790 1.00 97.94 93 PHE A C 1
ATOM 684 O O . PHE A 1 93 ? 11.569 -1.968 -7.930 1.00 97.94 93 PHE A O 1
ATOM 691 N N . LYS A 1 94 ? 13.082 -1.344 -6.377 1.00 96.62 94 LYS A N 1
ATOM 692 C CA . LYS A 1 94 ? 14.275 -1.502 -7.214 1.00 96.62 94 LYS A CA 1
ATOM 693 C C . LYS A 1 94 ? 14.995 -2.833 -6.928 1.00 96.62 94 LYS A C 1
ATOM 695 O O . LYS A 1 94 ? 14.685 -3.501 -5.938 1.00 96.62 94 LYS A O 1
ATOM 700 N N . PRO A 1 95 ? 15.955 -3.237 -7.786 1.00 96.81 95 PRO A N 1
ATOM 701 C CA . PRO A 1 95 ? 16.708 -4.490 -7.639 1.00 96.81 95 PRO A CA 1
ATOM 702 C C . PRO A 1 95 ? 17.472 -4.667 -6.321 1.00 96.81 95 PRO A C 1
ATOM 704 O O . PRO A 1 95 ? 17.794 -5.789 -5.946 1.00 96.81 95 PRO A O 1
ATOM 707 N N . ASP A 1 96 ? 17.759 -3.575 -5.618 1.00 96.06 96 ASP A N 1
ATOM 708 C CA . ASP A 1 96 ? 18.388 -3.558 -4.293 1.00 96.06 96 ASP A CA 1
ATOM 709 C C . ASP A 1 96 ? 17.413 -3.922 -3.154 1.00 96.06 96 ASP A C 1
ATOM 711 O O . ASP A 1 96 ? 17.807 -4.018 -1.993 1.00 96.06 96 ASP A O 1
ATOM 715 N N . GLY A 1 97 ? 16.131 -4.128 -3.469 1.00 95.88 97 GLY A N 1
ATOM 716 C CA . GLY A 1 97 ? 15.074 -4.392 -2.497 1.00 95.88 97 GLY A CA 1
ATOM 717 C C . GLY A 1 97 ? 14.594 -3.144 -1.754 1.00 95.88 97 GLY A C 1
ATOM 718 O O . GLY A 1 97 ? 13.741 -3.277 -0.869 1.00 95.88 97 GLY A O 1
ATOM 719 N N . GLY A 1 98 ? 15.113 -1.966 -2.109 1.00 97.44 98 GLY A N 1
ATOM 720 C CA . GLY A 1 98 ? 14.663 -0.671 -1.623 1.00 97.44 98 GLY A CA 1
ATOM 721 C C . GLY A 1 98 ? 13.429 -0.175 -2.376 1.00 97.44 98 GLY A C 1
ATOM 722 O O . GLY A 1 98 ? 13.081 -0.662 -3.456 1.00 97.44 98 GLY A O 1
ATOM 723 N N . ALA A 1 99 ? 12.755 0.805 -1.786 1.00 97.44 99 ALA A N 1
ATOM 724 C CA . ALA A 1 99 ? 11.584 1.463 -2.341 1.00 97.44 99 ALA A CA 1
ATOM 725 C C . ALA A 1 99 ? 11.825 2.961 -2.532 1.00 97.44 99 ALA A C 1
ATOM 727 O O . ALA A 1 99 ? 12.310 3.664 -1.640 1.00 97.44 99 ALA A O 1
ATOM 728 N N . TYR A 1 100 ? 11.445 3.432 -3.716 1.00 96.06 100 TYR A N 1
ATOM 729 C CA . TYR A 1 100 ? 11.771 4.756 -4.220 1.00 96.06 100 TYR A CA 1
ATOM 730 C C . TYR A 1 100 ? 10.552 5.459 -4.832 1.00 96.06 100 TYR A C 1
ATOM 732 O O . TYR A 1 100 ? 9.495 4.850 -5.039 1.00 96.06 100 TYR A O 1
ATOM 740 N N . ASP A 1 101 ? 10.688 6.759 -5.078 1.00 93.94 101 ASP A N 1
ATOM 741 C CA . ASP A 1 101 ? 9.777 7.539 -5.914 1.00 93.94 101 ASP A CA 1
ATOM 742 C C . ASP A 1 101 ? 10.202 7.484 -7.397 1.00 93.94 101 ASP A C 1
ATOM 744 O O . ASP A 1 101 ? 11.212 6.867 -7.754 1.00 93.94 101 ASP A O 1
ATOM 748 N N . ASN A 1 102 ? 9.429 8.137 -8.271 1.00 90.62 102 ASN A N 1
ATOM 749 C CA . ASN A 1 102 ? 9.669 8.136 -9.718 1.00 90.62 102 ASN A CA 1
ATOM 750 C C . ASN A 1 102 ? 11.021 8.756 -10.126 1.00 90.62 102 ASN A C 1
ATOM 752 O O . ASN A 1 102 ? 11.533 8.454 -11.199 1.00 90.62 102 ASN A O 1
ATOM 756 N N . ILE A 1 103 ? 11.612 9.608 -9.282 1.00 91.81 103 ILE A N 1
ATOM 757 C CA . ILE A 1 103 ? 12.906 10.252 -9.552 1.00 91.81 103 ILE A CA 1
ATOM 758 C C . ILE A 1 103 ? 14.056 9.620 -8.755 1.00 91.81 103 ILE A C 1
ATOM 760 O O . ILE A 1 103 ? 15.188 10.092 -8.807 1.00 91.81 103 ILE A O 1
ATOM 764 N N . GLY A 1 104 ? 13.792 8.515 -8.053 1.00 91.75 104 GLY A N 1
ATOM 765 C CA . GLY A 1 104 ? 14.804 7.710 -7.384 1.00 91.75 104 GLY A CA 1
ATOM 766 C C . GLY A 1 104 ? 15.158 8.133 -5.961 1.00 91.75 104 GLY A C 1
ATOM 767 O O . GLY A 1 104 ? 16.172 7.655 -5.456 1.00 91.75 104 GLY A O 1
ATOM 768 N N . ARG A 1 105 ? 14.348 8.962 -5.294 1.00 94.81 105 ARG A N 1
ATOM 769 C CA . ARG A 1 105 ? 14.506 9.275 -3.861 1.00 94.81 105 ARG A CA 1
ATOM 770 C C . ARG A 1 105 ? 13.858 8.201 -2.991 1.00 94.81 105 ARG A C 1
ATOM 772 O O . ARG A 1 105 ? 12.922 7.536 -3.427 1.00 94.81 105 ARG A O 1
ATOM 779 N N . ILE A 1 106 ? 14.350 8.031 -1.764 1.00 95.81 106 ILE A N 1
ATOM 780 C CA . ILE A 1 106 ? 13.852 7.024 -0.810 1.00 95.81 106 ILE A CA 1
ATOM 781 C C . ILE A 1 106 ? 12.388 7.293 -0.482 1.00 95.81 106 ILE A C 1
ATOM 783 O O . ILE A 1 106 ? 12.052 8.374 -0.012 1.00 95.81 106 ILE A O 1
ATOM 787 N N . ASN A 1 107 ? 11.530 6.295 -0.650 1.00 95.44 107 ASN A N 1
ATOM 788 C CA . ASN A 1 107 ? 10.095 6.442 -0.469 1.00 95.44 107 ASN A CA 1
ATOM 789 C C . ASN A 1 107 ? 9.625 5.675 0.772 1.00 95.44 107 ASN A C 1
ATOM 791 O O . ASN A 1 107 ? 9.333 4.479 0.711 1.00 95.44 107 ASN A O 1
ATOM 795 N N . ASN A 1 108 ? 9.593 6.370 1.910 1.00 96.44 108 ASN A N 1
ATOM 796 C CA . ASN A 1 108 ? 8.890 5.886 3.094 1.00 96.44 108 ASN A CA 1
ATOM 797 C C . ASN A 1 108 ? 7.413 6.274 3.017 1.00 96.44 108 ASN A C 1
ATOM 799 O O . ASN A 1 108 ? 7.046 7.250 2.355 1.00 96.44 108 ASN A O 1
ATOM 803 N N . GLY A 1 109 ? 6.578 5.558 3.756 1.00 95.62 109 GLY A N 1
ATOM 804 C CA . GLY A 1 109 ? 5.187 5.952 3.880 1.00 95.62 109 GLY A CA 1
ATOM 805 C C . GLY A 1 109 ? 4.325 4.975 4.637 1.00 95.62 109 GLY A C 1
ATOM 806 O O . GLY A 1 109 ? 4.799 3.966 5.169 1.00 95.62 109 GLY A O 1
ATOM 807 N N . VAL A 1 110 ? 3.043 5.297 4.653 1.00 95.50 110 VAL A N 1
ATOM 808 C CA . VAL A 1 110 ? 2.002 4.530 5.317 1.00 95.50 110 VAL A CA 1
ATOM 809 C C . VAL A 1 110 ? 0.778 4.437 4.416 1.00 95.50 110 VAL A C 1
ATOM 811 O O . VAL A 1 110 ? 0.448 5.357 3.674 1.00 95.50 110 VAL A O 1
ATOM 814 N N . VAL A 1 111 ? 0.094 3.304 4.480 1.00 95.56 111 VAL A N 1
ATOM 815 C CA . VAL A 1 111 ? -1.229 3.127 3.881 1.00 95.56 111 VAL A CA 1
ATOM 816 C C . VAL A 1 111 ? -2.174 2.565 4.925 1.00 95.56 111 VAL A C 1
ATOM 818 O O . VAL A 1 111 ? -1.796 1.667 5.682 1.00 95.56 111 VAL A O 1
ATOM 821 N N . TYR A 1 112 ? -3.393 3.085 4.949 1.00 95.12 112 TYR A N 1
ATOM 822 C CA . TYR A 1 112 ? -4.449 2.712 5.877 1.00 95.12 112 TYR A CA 1
ATOM 823 C C . TYR A 1 112 ? -5.562 1.984 5.136 1.00 95.12 112 TYR A C 1
ATOM 825 O O . TYR A 1 112 ? -5.935 2.368 4.033 1.00 95.12 112 TYR A O 1
ATOM 833 N N . ILE A 1 113 ? -6.120 0.952 5.761 1.00 94.12 113 ILE A N 1
ATOM 834 C CA . ILE A 1 113 ? -7.361 0.314 5.323 1.00 94.12 113 ILE A CA 1
ATOM 835 C C . ILE A 1 113 ? -8.317 0.221 6.505 1.00 94.12 113 ILE A C 1
ATOM 837 O O . ILE A 1 113 ? -7.897 -0.061 7.629 1.00 94.12 113 ILE A O 1
ATOM 841 N N . SER A 1 114 ? -9.602 0.437 6.261 1.00 93.31 114 SER A N 1
ATOM 842 C CA . SER A 1 114 ? -10.645 0.273 7.274 1.00 93.31 114 SER A CA 1
ATOM 843 C C . SER A 1 114 ? -11.978 -0.040 6.610 1.00 93.31 114 SER A C 1
ATOM 845 O O . SER A 1 114 ? -12.171 0.223 5.422 1.00 93.31 114 SER A O 1
ATOM 847 N N . ARG A 1 115 ? -12.916 -0.569 7.396 1.00 91.56 115 ARG A N 1
ATOM 848 C CA . ARG A 1 115 ? -14.335 -0.478 7.060 1.00 91.56 115 ARG A CA 1
ATOM 849 C C . ARG A 1 115 ? -14.849 0.921 7.375 1.00 91.56 115 ARG A C 1
ATOM 851 O O . ARG A 1 115 ? -14.413 1.537 8.356 1.00 91.56 115 ARG A O 1
ATOM 858 N N . VAL A 1 116 ? -15.762 1.424 6.549 1.00 86.69 116 VAL A N 1
ATOM 859 C CA . VAL A 1 116 ? -16.368 2.752 6.728 1.00 86.69 116 VAL A CA 1
ATOM 860 C C . VAL A 1 116 ? -17.146 2.782 8.046 1.00 86.69 116 VAL A C 1
ATOM 862 O O . VAL A 1 116 ? -17.938 1.890 8.324 1.00 86.69 116 VAL A O 1
ATOM 865 N N . GLY A 1 117 ? -16.905 3.798 8.877 1.00 85.38 117 GLY A N 1
ATOM 866 C CA . GLY A 1 117 ? -17.585 3.968 10.168 1.00 85.38 117 GLY A CA 1
ATOM 867 C C . GLY A 1 117 ? -17.075 3.077 11.310 1.00 85.38 117 GLY A C 1
ATOM 868 O O . GLY A 1 117 ? -17.428 3.316 12.463 1.00 85.38 117 GLY A O 1
ATOM 869 N N . GLU A 1 118 ? -16.194 2.106 11.045 1.00 88.06 118 GLU A N 1
ATOM 870 C CA . GLU A 1 118 ? -15.704 1.154 12.052 1.00 88.06 118 GLU A CA 1
ATOM 871 C C . GLU A 1 118 ? -14.198 1.314 12.328 1.00 88.06 118 GLU A C 1
ATOM 873 O O . GLU A 1 118 ? -13.385 0.454 11.976 1.00 88.06 118 GLU A O 1
ATOM 878 N N . PHE A 1 119 ? -13.800 2.384 13.027 1.00 82.50 119 PHE A N 1
ATOM 879 C CA . PHE A 1 119 ? -12.384 2.680 13.324 1.00 82.50 119 PHE A CA 1
ATOM 880 C C . PHE A 1 119 ? -11.608 1.520 13.972 1.00 82.50 119 PHE A C 1
ATOM 882 O O . PHE A 1 119 ? -10.422 1.347 13.695 1.00 82.50 119 PHE A O 1
ATOM 889 N N . GLY A 1 120 ? -12.258 0.682 14.789 1.00 85.69 120 GLY A N 1
ATOM 890 C CA . GLY A 1 120 ? -11.625 -0.490 15.416 1.00 85.69 120 GLY A CA 1
ATOM 891 C C . GLY A 1 120 ? -11.175 -1.580 14.429 1.00 85.69 120 GLY A C 1
ATOM 892 O O . GLY A 1 120 ? -10.407 -2.478 14.789 1.00 85.69 120 GLY A O 1
ATOM 893 N N . THR A 1 121 ? -11.616 -1.506 13.171 1.00 90.88 121 THR A N 1
ATOM 894 C CA . THR A 1 121 ? -11.173 -2.404 12.096 1.00 90.88 121 THR A CA 1
ATOM 895 C C . THR A 1 121 ? -9.923 -1.905 11.382 1.00 90.88 121 THR A C 1
ATOM 897 O O . THR A 1 121 ? -9.310 -2.683 10.650 1.00 90.88 121 THR A O 1
ATOM 900 N N . SER A 1 122 ? -9.485 -0.672 11.664 1.00 93.81 122 SER A N 1
ATOM 901 C CA . SER A 1 122 ? -8.373 -0.041 10.960 1.00 93.81 122 SER A CA 1
ATOM 902 C C . SER A 1 122 ? -7.099 -0.877 11.045 1.00 93.81 122 SER A C 1
ATOM 904 O O . SER A 1 122 ? -6.696 -1.391 12.103 1.00 93.81 122 SER A O 1
ATOM 906 N N . ARG A 1 123 ? -6.449 -1.015 9.896 1.00 95.25 123 ARG A N 1
ATOM 907 C CA . ARG A 1 123 ? -5.105 -1.563 9.746 1.00 95.25 123 ARG A CA 1
ATOM 908 C C . ARG A 1 123 ? -4.262 -0.567 8.981 1.00 95.25 123 ARG A C 1
ATOM 910 O O . ARG A 1 123 ? -4.780 0.203 8.178 1.00 95.25 123 ARG A O 1
ATOM 917 N N . ALA A 1 124 ? -2.963 -0.624 9.209 1.00 95.69 124 ALA A N 1
ATOM 918 C CA . ALA A 1 124 ? -2.020 0.121 8.402 1.00 95.69 124 ALA A CA 1
ATOM 919 C C . ALA A 1 124 ? -0.814 -0.737 8.048 1.00 95.69 124 ALA A C 1
ATOM 921 O O . ALA A 1 124 ? -0.518 -1.735 8.712 1.00 95.69 124 ALA A O 1
ATOM 922 N N . VAL A 1 125 ? -0.114 -0.336 6.995 1.00 96.50 125 VAL A N 1
ATOM 923 C CA . VAL A 1 125 ? 1.205 -0.863 6.663 1.00 96.50 125 VAL A CA 1
ATOM 924 C C . VAL A 1 125 ? 2.153 0.307 6.496 1.00 96.50 125 VAL A C 1
ATOM 926 O O . VAL A 1 125 ? 1.888 1.190 5.684 1.00 96.50 125 VAL A O 1
ATOM 929 N N . THR A 1 126 ? 3.257 0.294 7.237 1.00 96.75 126 THR A N 1
ATOM 930 C CA . THR A 1 126 ? 4.366 1.231 7.032 1.00 96.75 126 THR A CA 1
ATOM 931 C C . THR A 1 126 ? 5.435 0.597 6.160 1.00 96.75 126 THR A C 1
ATOM 933 O O . THR A 1 126 ? 5.672 -0.616 6.211 1.00 96.75 126 THR A O 1
ATOM 936 N N . LEU A 1 127 ? 6.087 1.429 5.353 1.00 97.25 127 LEU A N 1
ATOM 937 C CA . LEU A 1 127 ? 7.213 1.065 4.510 1.00 97.25 127 LEU A CA 1
ATOM 938 C C . LEU A 1 127 ? 8.417 1.932 4.857 1.00 97.25 127 LEU A C 1
ATOM 940 O O . LEU A 1 127 ? 8.371 3.153 4.733 1.00 97.25 127 LEU A O 1
ATOM 944 N N . TYR A 1 128 ? 9.515 1.274 5.212 1.00 97.12 128 TYR A N 1
ATOM 945 C CA . TYR A 1 128 ? 10.835 1.887 5.261 1.00 97.12 128 TYR A CA 1
ATOM 946 C C . TYR A 1 128 ? 11.509 1.731 3.898 1.00 97.12 128 TYR A C 1
ATOM 948 O O . TYR A 1 128 ? 12.079 0.680 3.603 1.00 97.12 128 TYR A O 1
ATOM 956 N N . GLY A 1 129 ? 11.464 2.783 3.089 1.00 95.88 129 GLY A N 1
ATOM 957 C CA . GLY A 1 129 ? 11.990 2.877 1.735 1.00 95.88 129 GLY A CA 1
ATOM 958 C C . GLY A 1 129 ? 13.414 2.350 1.592 1.00 95.88 129 GLY A C 1
ATOM 959 O O . GLY A 1 129 ? 13.646 1.463 0.779 1.00 95.88 129 GLY A O 1
ATOM 960 N N . LEU A 1 130 ? 14.350 2.792 2.439 1.00 94.62 130 LEU A N 1
ATOM 961 C CA . LEU A 1 130 ? 15.764 2.402 2.318 1.00 94.62 130 LEU A CA 1
ATOM 962 C C . LEU A 1 130 ? 15.988 0.881 2.426 1.00 94.62 130 LEU A C 1
ATOM 964 O O . LEU A 1 130 ? 16.865 0.339 1.769 1.00 94.62 130 LEU A O 1
ATOM 968 N N . SER A 1 131 ? 15.196 0.185 3.246 1.00 95.44 131 SER A N 1
ATOM 969 C CA . SER A 1 131 ? 15.345 -1.264 3.477 1.00 95.44 131 SER A CA 1
ATOM 970 C C . SER A 1 131 ? 14.297 -2.120 2.752 1.00 95.44 131 SER A C 1
ATOM 972 O O . SER A 1 131 ? 14.394 -3.352 2.722 1.00 95.44 131 SER A O 1
ATOM 974 N N . GLY A 1 132 ? 13.245 -1.486 2.229 1.00 95.56 132 GLY A N 1
ATOM 975 C CA . GLY A 1 132 ? 12.026 -2.150 1.774 1.00 95.56 132 GLY A CA 1
ATOM 976 C C . GLY A 1 132 ? 11.256 -2.868 2.889 1.00 95.56 132 GLY A C 1
ATOM 977 O O . GLY A 1 132 ? 10.426 -3.733 2.598 1.00 95.56 132 GLY A O 1
ATOM 978 N N . ARG A 1 133 ? 11.542 -2.578 4.169 1.00 96.25 133 ARG A N 1
ATOM 979 C CA . ARG A 1 133 ? 10.906 -3.259 5.304 1.00 96.25 133 ARG A CA 1
ATOM 980 C C . ARG A 1 133 ? 9.462 -2.799 5.456 1.00 96.25 133 ARG A C 1
ATOM 982 O O . ARG A 1 133 ? 9.191 -1.607 5.563 1.00 96.25 133 ARG A O 1
ATOM 989 N N . LEU A 1 134 ? 8.566 -3.776 5.543 1.00 96.88 134 LEU A N 1
ATOM 990 C CA . LEU A 1 134 ? 7.141 -3.583 5.788 1.00 96.88 134 LEU A CA 1
ATOM 991 C C . LEU A 1 134 ? 6.811 -3.947 7.238 1.00 96.88 134 LEU A C 1
ATOM 993 O O . LEU A 1 134 ? 7.294 -4.974 7.727 1.00 96.88 134 LEU A O 1
ATOM 997 N N . ARG A 1 135 ? 5.969 -3.155 7.904 1.00 96.69 135 ARG A N 1
ATOM 998 C CA . ARG A 1 135 ? 5.393 -3.497 9.217 1.00 96.69 135 ARG A CA 1
ATOM 999 C C . ARG A 1 135 ? 3.880 -3.362 9.174 1.00 96.69 135 ARG A C 1
ATOM 1001 O O . ARG A 1 135 ? 3.366 -2.400 8.610 1.00 96.69 135 ARG A O 1
ATOM 1008 N N . GLY A 1 136 ? 3.184 -4.349 9.731 1.00 96.56 136 GLY A N 1
ATOM 1009 C CA . GLY A 1 136 ? 1.736 -4.322 9.879 1.00 96.56 136 GLY A CA 1
ATOM 1010 C C . GLY A 1 136 ? 1.344 -3.631 11.175 1.00 96.56 136 GLY A C 1
ATOM 1011 O O . GLY A 1 136 ? 2.049 -3.727 12.177 1.00 96.56 136 GLY A O 1
ATOM 1012 N N . TRP A 1 137 ? 0.204 -2.954 11.154 1.00 96.12 137 TRP A N 1
ATOM 1013 C CA . TRP A 1 137 ? -0.333 -2.244 12.304 1.00 96.12 137 TRP A CA 1
ATOM 1014 C C . TRP A 1 137 ? -1.827 -2.472 12.434 1.00 96.12 137 TRP A C 1
ATOM 1016 O O . TRP A 1 137 ? -2.550 -2.616 11.444 1.00 96.12 137 TRP A O 1
ATOM 1026 N N . LYS A 1 138 ? -2.296 -2.447 13.676 1.00 94.94 138 LYS A N 1
ATOM 1027 C CA . LYS A 1 138 ? -3.707 -2.474 14.034 1.00 94.94 138 LYS A CA 1
ATOM 1028 C C . LYS A 1 138 ? -4.019 -1.353 15.010 1.00 94.94 138 LYS A C 1
ATOM 1030 O O . LYS A 1 138 ? -3.273 -1.148 15.966 1.00 94.94 138 LYS A O 1
ATOM 1035 N N . LEU A 1 139 ? -5.121 -0.653 14.764 1.00 93.38 139 LEU A N 1
ATOM 1036 C CA . LEU A 1 139 ? -5.597 0.383 15.666 1.00 93.38 139 LEU A CA 1
ATOM 1037 C C . LEU A 1 139 ? -6.420 -0.243 16.796 1.00 93.38 139 LEU A C 1
ATOM 1039 O O . LEU A 1 139 ? -7.310 -1.061 16.555 1.00 93.38 139 LEU A O 1
ATOM 1043 N N . TYR A 1 140 ? -6.132 0.164 18.027 1.00 91.31 140 TYR A N 1
ATOM 1044 C CA . TYR A 1 140 ? -6.844 -0.256 19.225 1.00 91.31 140 TYR A CA 1
ATOM 1045 C C . TYR A 1 140 ? -7.255 0.953 20.056 1.00 91.31 140 TYR A C 1
ATOM 1047 O O . TYR A 1 140 ? -6.509 1.924 20.177 1.00 91.31 140 TYR A O 1
ATOM 1055 N N . LYS A 1 141 ? -8.435 0.874 20.675 1.00 89.12 141 LYS A N 1
ATOM 1056 C CA . LYS A 1 141 ? -8.852 1.839 21.690 1.00 89.12 141 LYS A CA 1
ATOM 1057 C C . LYS A 1 141 ? -8.310 1.392 23.041 1.00 89.12 141 LYS A C 1
ATOM 1059 O O . LYS A 1 141 ? -8.658 0.313 23.519 1.00 89.12 141 LYS A O 1
ATOM 1064 N N . ASN A 1 142 ? -7.470 2.213 23.657 1.00 86.62 142 ASN A N 1
ATOM 1065 C CA . ASN A 1 142 ? -7.109 2.057 25.055 1.00 86.62 142 ASN A CA 1
ATOM 1066 C C . ASN A 1 142 ? -8.355 2.365 25.898 1.00 86.62 142 ASN A C 1
ATOM 1068 O O . ASN A 1 142 ? -8.829 3.499 25.918 1.00 86.62 142 ASN A O 1
ATOM 1072 N N . GLN A 1 143 ? -8.918 1.350 26.555 1.00 85.69 143 GLN A N 1
ATOM 1073 C CA . GLN A 1 143 ? -10.172 1.499 27.302 1.00 85.69 143 GLN A CA 1
ATOM 1074 C C . GLN A 1 143 ? -10.009 2.373 28.551 1.00 85.69 143 GLN A C 1
ATOM 1076 O O . GLN A 1 143 ? -10.943 3.073 28.922 1.00 85.69 143 GLN A O 1
ATOM 1081 N N . THR A 1 144 ? -8.818 2.383 29.153 1.00 86.25 144 THR A N 1
ATOM 1082 C CA . THR A 1 144 ? -8.522 3.153 30.367 1.00 86.25 144 THR A CA 1
ATOM 1083 C C . THR A 1 144 ? -8.290 4.630 30.059 1.00 86.25 144 THR A C 1
ATOM 1085 O O . THR A 1 144 ? -8.816 5.494 30.749 1.00 86.25 144 THR A O 1
ATOM 1088 N N . ALA A 1 145 ? -7.517 4.931 29.011 1.00 84.12 145 ALA A N 1
ATOM 1089 C CA . ALA A 1 145 ? -7.193 6.308 28.625 1.00 84.12 145 ALA A CA 1
ATOM 1090 C C . ALA A 1 145 ? -8.207 6.924 27.641 1.00 84.12 145 ALA A C 1
ATOM 1092 O O . ALA A 1 145 ? -8.145 8.114 27.352 1.00 84.12 145 ALA A O 1
ATOM 1093 N N . GLY A 1 146 ? -9.103 6.117 27.064 1.00 84.88 146 GLY A N 1
ATOM 1094 C CA . GLY A 1 146 ? -10.050 6.541 26.028 1.00 84.88 146 GLY A CA 1
ATOM 1095 C C . GLY A 1 146 ? -9.412 6.881 24.674 1.00 84.88 146 GLY A C 1
ATOM 1096 O O . GLY A 1 146 ? -10.132 7.244 23.742 1.00 84.88 146 GLY A O 1
ATOM 1097 N N . THR A 1 147 ? -8.091 6.748 24.541 1.00 87.81 147 THR A N 1
ATOM 1098 C CA . THR A 1 147 ? -7.314 7.137 23.360 1.00 87.81 147 THR A CA 1
ATOM 1099 C C . THR A 1 147 ? -7.158 5.995 22.359 1.00 87.81 147 THR A C 1
ATOM 1101 O O . THR A 1 147 ? -7.143 4.815 22.712 1.00 87.81 147 THR A O 1
ATOM 1104 N N . TRP A 1 148 ? -7.027 6.346 21.081 1.00 89.56 148 TRP A N 1
ATOM 1105 C CA . TRP A 1 148 ? -6.690 5.400 20.020 1.00 89.56 148 TRP A CA 1
ATOM 1106 C C . TRP A 1 148 ? -5.173 5.301 19.864 1.00 89.56 148 TRP A C 1
ATOM 1108 O O . TRP A 1 148 ? -4.484 6.320 19.842 1.00 89.56 148 TRP A O 1
ATOM 1118 N N . GLN A 1 149 ? -4.660 4.078 19.750 1.00 91.31 149 GLN A N 1
ATOM 1119 C CA . GLN A 1 149 ? -3.234 3.801 19.592 1.00 91.31 149 GLN A CA 1
ATOM 1120 C C . GLN A 1 149 ? -2.996 2.700 18.560 1.00 91.31 149 GLN A C 1
ATOM 1122 O O . GLN A 1 149 ? -3.784 1.757 18.438 1.00 91.31 149 GLN A O 1
ATOM 1127 N N . TRP A 1 150 ? -1.885 2.805 17.837 1.00 92.94 150 TRP A N 1
ATOM 1128 C CA . TRP A 1 150 ? -1.443 1.769 16.912 1.00 92.94 150 TRP A CA 1
ATOM 1129 C C . TRP A 1 150 ? -0.562 0.749 17.617 1.00 92.94 150 TRP A C 1
ATOM 1131 O O . TRP A 1 150 ? 0.334 1.092 18.384 1.00 92.94 150 TRP A O 1
ATOM 1141 N N . THR A 1 151 ? -0.794 -0.522 17.315 1.00 93.19 151 THR A N 1
ATOM 1142 C CA . THR A 1 151 ? 0.031 -1.634 17.784 1.00 93.19 151 THR A CA 1
ATOM 1143 C C . THR A 1 151 ? 0.520 -2.426 16.584 1.00 93.19 151 THR A C 1
ATOM 1145 O O . THR A 1 151 ? -0.261 -2.731 15.678 1.00 93.19 151 THR A O 1
ATOM 1148 N N . GLN A 1 152 ? 1.815 -2.731 16.563 1.00 94.31 152 GLN A N 1
ATOM 1149 C CA . GLN A 1 152 ? 2.426 -3.513 15.495 1.00 94.31 152 GLN A CA 1
ATOM 1150 C C . GLN A 1 152 ? 1.912 -4.964 15.534 1.00 94.31 152 GLN A C 1
ATOM 1152 O O . GLN A 1 152 ? 1.732 -5.522 16.618 1.00 94.31 152 GLN A O 1
ATOM 1157 N N . ILE A 1 153 ? 1.682 -5.560 14.360 1.00 93.50 153 ILE A N 1
ATOM 1158 C CA . ILE A 1 153 ? 1.245 -6.954 14.163 1.00 93.50 153 ILE A CA 1
ATOM 1159 C C . ILE A 1 153 ? 2.117 -7.694 13.146 1.00 93.50 153 ILE A C 1
ATOM 1161 O O . ILE A 1 153 ? 2.777 -7.026 12.310 1.00 93.50 153 ILE A O 1
#

pLDDT: mean 91.03, std 8.32, range [43.88, 98.0]

Secondary structure (DSSP, 8-state):
-HHHHHHHHHHHHT--EEEEEEPPPTTTPPPEEEEEEEETTEEEEEEEEEEPPTTEE-----SSSPGGG-S-SSSSEEE-TTSSS--B-EEEE-TTS-EE-TTS-B--EEEEEEETTEEEEEEEEEEETTTTEEEEEEEEE-TTT--EEEEE-

Radius of gyration: 15.48 Å; chains: 1; bounding box: 38×29×50 Å